Protein AF-A0A6M1T507-F1 (afdb_monomer_lite)

Sequence (155 aa):
MQSYQQDNITGSGDVPDIVTGSLDFDPAALIDSVLAHVDQTIPVNASGTYGSKEQPVVLHAQQGVQTSGSMSGYGILLVDGQLRVSGQLNWNGLVIQRGRPGVGPTTSVSNNVSITGGMLVYNEGPFGVSLQVSNNLTLRLSRASIANLRKKLSF

Foldseek 3Di:
DDDPPPPPDDDDDPDDPDDDDDDPDDVVVVVVLLVVQAPEEDEQADADEEADLVGFGRYEDQPFHAYCEHHEYAEEYEGEAEHHANYEYHYEAEYEYEYDVPGAYEYHAPDYYEYEAYYHGYYPDPDDYYHDHPDDYHYHHDPSNVVRHCVRRPD

Structure (mmCIF, N/CA/C/O backbone):
data_AF-A0A6M1T507-F1
#
_entry.id   AF-A0A6M1T507-F1
#
loop_
_atom_site.group_PDB
_atom_site.id
_atom_site.type_symbol
_atom_site.label_atom_id
_atom_site.label_alt_id
_atom_site.label_comp_id
_atom_site.label_asym_id
_atom_site.label_entity_id
_atom_site.label_seq_id
_atom_site.pdbx_PDB_ins_code
_atom_site.Cartn_x
_atom_site.Cartn_y
_atom_site.Cartn_z
_atom_site.occupancy
_atom_site.B_iso_or_equiv
_atom_site.auth_seq_id
_atom_site.auth_comp_id
_atom_site.auth_asym_id
_atom_site.auth_atom_id
_atom_site.pdbx_PDB_model_num
ATOM 1 N N . MET A 1 1 ? 41.396 -4.651 6.030 1.00 36.97 1 MET A N 1
ATOM 2 C CA . MET A 1 1 ? 40.855 -4.818 4.666 1.00 36.97 1 MET A CA 1
ATOM 3 C C . MET A 1 1 ? 39.401 -5.223 4.807 1.00 36.97 1 MET A C 1
ATOM 5 O O . MET A 1 1 ? 39.144 -6.289 5.344 1.00 36.97 1 MET A O 1
ATOM 9 N N . GLN A 1 2 ? 38.475 -4.334 4.454 1.00 37.59 2 GLN A N 1
ATOM 10 C CA . GLN A 1 2 ? 37.038 -4.618 4.455 1.00 37.59 2 GLN A CA 1
ATOM 11 C C . GLN A 1 2 ? 36.700 -5.309 3.130 1.00 37.59 2 GLN A C 1
ATOM 13 O O . GLN A 1 2 ? 37.011 -4.770 2.069 1.00 37.59 2 GLN A O 1
ATOM 18 N N . SER A 1 3 ? 36.136 -6.517 3.180 1.00 43.91 3 SER A N 1
ATOM 19 C CA . SER A 1 3 ? 35.594 -7.165 1.987 1.00 43.91 3 SER A CA 1
ATOM 20 C C . SER A 1 3 ? 34.308 -6.444 1.602 1.00 43.91 3 SER A C 1
ATOM 22 O O . SER A 1 3 ? 33.363 -6.411 2.389 1.00 43.91 3 SER A O 1
ATOM 24 N N . TYR A 1 4 ? 34.270 -5.869 0.405 1.00 36.28 4 TYR A N 1
ATOM 25 C CA . TYR A 1 4 ? 33.033 -5.379 -0.191 1.00 36.28 4 TYR A CA 1
ATOM 26 C C . TYR A 1 4 ? 32.127 -6.586 -0.454 1.00 36.28 4 TYR A C 1
ATOM 28 O O . TYR A 1 4 ? 32.349 -7.347 -1.393 1.00 36.28 4 TYR A O 1
ATOM 36 N N . GLN A 1 5 ? 31.153 -6.805 0.427 1.00 45.28 5 GLN A N 1
ATOM 37 C CA . GLN A 1 5 ? 30.086 -7.774 0.216 1.00 45.28 5 GLN A CA 1
ATOM 38 C C . GLN A 1 5 ? 29.256 -7.273 -0.976 1.00 45.28 5 GLN A C 1
ATOM 40 O O . GLN A 1 5 ? 28.736 -6.160 -0.939 1.00 45.28 5 GLN A O 1
ATOM 45 N N . GLN A 1 6 ? 29.188 -8.062 -2.050 1.00 47.84 6 GLN A N 1
ATOM 46 C CA . GLN A 1 6 ? 28.605 -7.676 -3.345 1.00 47.84 6 GLN A CA 1
ATOM 47 C C . GLN A 1 6 ? 27.101 -7.348 -3.313 1.00 47.84 6 GLN A C 1
ATOM 49 O O . GLN A 1 6 ? 26.579 -6.861 -4.310 1.00 47.84 6 GLN A O 1
ATOM 54 N N . ASP A 1 7 ? 26.426 -7.530 -2.176 1.00 54.59 7 ASP A N 1
ATOM 55 C CA . ASP A 1 7 ? 24.964 -7.518 -2.120 1.00 54.59 7 ASP A CA 1
ATOM 56 C C . ASP A 1 7 ? 24.347 -6.297 -1.429 1.00 54.59 7 ASP A C 1
ATOM 58 O O . ASP A 1 7 ? 23.130 -6.244 -1.324 1.00 54.59 7 ASP A O 1
ATOM 62 N N . ASN A 1 8 ? 25.128 -5.294 -0.996 1.00 50.75 8 ASN A N 1
ATOM 63 C CA . ASN A 1 8 ? 24.641 -4.000 -0.459 1.00 50.75 8 ASN A CA 1
ATOM 64 C C . ASN A 1 8 ? 23.542 -4.066 0.631 1.00 50.75 8 ASN A C 1
ATOM 66 O O . ASN A 1 8 ? 22.913 -3.053 0.939 1.00 50.75 8 ASN A O 1
ATOM 70 N N . ILE A 1 9 ? 23.302 -5.230 1.234 1.00 50.53 9 ILE A N 1
ATOM 71 C CA . ILE A 1 9 ? 22.245 -5.445 2.218 1.00 50.53 9 ILE A CA 1
ATOM 72 C C . ILE A 1 9 ? 22.895 -5.880 3.529 1.00 50.53 9 ILE A C 1
ATOM 74 O O . ILE A 1 9 ? 23.451 -6.972 3.637 1.00 50.53 9 ILE A O 1
ATOM 78 N N . THR A 1 10 ? 22.781 -5.025 4.542 1.00 49.88 10 THR A N 1
ATOM 79 C CA . THR A 1 10 ? 23.200 -5.317 5.916 1.00 49.88 10 THR A CA 1
ATOM 80 C C . THR A 1 10 ? 21.952 -5.558 6.760 1.00 49.88 10 THR A C 1
ATOM 82 O O . THR A 1 10 ? 21.228 -4.617 7.082 1.00 49.88 10 THR A O 1
ATOM 85 N N . GLY A 1 11 ? 21.675 -6.816 7.107 1.00 52.72 11 GLY A N 1
ATOM 86 C CA . GLY A 1 11 ? 20.653 -7.167 8.097 1.00 52.72 11 GLY A CA 1
ATOM 87 C C . GLY A 1 11 ? 21.219 -7.114 9.520 1.00 52.72 11 GLY A C 1
ATOM 88 O O . GLY A 1 11 ? 22.384 -7.443 9.730 1.00 52.72 11 GLY A O 1
ATOM 89 N N . SER A 1 12 ? 20.408 -6.723 10.506 1.00 50.03 12 SER A N 1
ATOM 90 C CA . SER A 1 12 ? 20.754 -6.835 11.931 1.00 50.03 12 SER A CA 1
ATOM 91 C C . SER A 1 12 ? 19.755 -7.753 12.643 1.00 50.03 12 SER A C 1
ATOM 93 O O . SER A 1 12 ? 18.680 -7.314 13.055 1.00 50.03 12 SER A O 1
ATOM 95 N N . GLY A 1 13 ? 20.107 -9.033 12.752 1.00 52.88 13 GLY A N 1
ATOM 96 C CA . GLY A 1 13 ? 19.346 -10.093 13.417 1.00 52.88 13 GLY A CA 1
ATOM 97 C C . GLY A 1 13 ? 20.055 -11.441 13.243 1.00 52.88 13 GLY A C 1
ATOM 98 O O . GLY A 1 13 ? 20.824 -11.598 12.294 1.00 52.88 13 GLY A O 1
ATOM 99 N N . ASP A 1 14 ? 19.846 -12.377 14.174 1.00 45.22 14 ASP A N 1
ATOM 100 C CA . ASP A 1 14 ? 20.346 -13.759 14.066 1.00 45.22 14 ASP A CA 1
ATOM 101 C C . ASP A 1 14 ? 19.922 -14.400 12.730 1.00 45.22 14 ASP A C 1
ATOM 103 O O . ASP A 1 14 ? 18.854 -14.061 12.240 1.00 45.22 14 ASP A O 1
ATOM 107 N N . VAL A 1 15 ? 20.769 -15.293 12.176 1.00 44.81 15 VAL A N 1
ATOM 108 C CA . VAL A 1 15 ? 20.653 -16.056 10.899 1.00 44.81 15 VAL A CA 1
ATOM 109 C C . VAL A 1 15 ? 19.798 -15.369 9.813 1.00 44.81 15 VAL A C 1
ATOM 111 O O . VAL A 1 15 ? 18.577 -15.350 9.923 1.00 44.81 15 VAL A O 1
ATOM 114 N N . PRO A 1 16 ? 20.384 -14.861 8.712 1.00 49.06 16 PRO A N 1
ATOM 115 C CA . PRO A 1 16 ? 19.660 -13.993 7.788 1.00 49.06 16 PRO A CA 1
ATOM 116 C C . PRO A 1 16 ? 18.420 -14.671 7.175 1.00 49.06 16 PRO A C 1
ATOM 118 O O . PRO A 1 16 ? 18.541 -15.646 6.440 1.00 49.06 16 PRO A O 1
ATOM 121 N N . ASP A 1 17 ? 17.245 -14.070 7.396 1.00 53.34 17 ASP A N 1
ATOM 122 C CA . ASP A 1 17 ? 15.982 -14.341 6.679 1.00 53.34 17 ASP A CA 1
ATOM 123 C C . ASP A 1 17 ? 15.997 -13.804 5.225 1.00 53.34 17 ASP A C 1
ATOM 125 O O . ASP A 1 17 ? 15.003 -13.883 4.500 1.00 53.34 17 ASP A O 1
ATOM 129 N N . ILE A 1 18 ? 17.112 -13.207 4.785 1.00 49.81 18 ILE A N 1
ATOM 130 C CA . ILE A 1 18 ? 17.278 -12.679 3.429 1.00 49.81 18 ILE A CA 1
ATOM 131 C C . ILE A 1 18 ? 17.758 -13.820 2.537 1.00 49.81 18 ILE A C 1
ATOM 133 O O . ILE A 1 18 ? 18.933 -14.182 2.537 1.00 49.81 18 ILE A O 1
ATOM 137 N N . VAL A 1 19 ? 16.828 -14.382 1.770 1.00 54.75 19 VAL A N 1
ATOM 138 C CA . VAL A 1 19 ? 17.109 -15.397 0.755 1.00 54.75 19 VAL A CA 1
ATOM 139 C C . VAL A 1 19 ? 17.112 -14.725 -0.612 1.00 54.75 19 VAL A C 1
ATOM 141 O O . VAL A 1 19 ? 16.122 -14.109 -1.007 1.00 54.75 19 VAL A O 1
ATOM 144 N N . THR A 1 20 ? 18.210 -14.856 -1.351 1.00 52.12 20 THR A N 1
ATOM 145 C CA . THR A 1 20 ? 18.231 -14.586 -2.790 1.00 52.12 20 THR A CA 1
ATOM 146 C C . THR A 1 20 ? 17.922 -15.892 -3.518 1.00 52.12 20 THR A C 1
ATOM 148 O O . THR A 1 20 ? 18.491 -16.943 -3.230 1.00 52.12 20 THR A O 1
ATOM 151 N N . GLY A 1 21 ? 16.953 -15.864 -4.425 1.00 57.53 21 GLY A N 1
ATOM 152 C CA . GLY A 1 21 ? 16.524 -17.043 -5.167 1.00 57.53 21 GLY A CA 1
ATOM 153 C C . GLY A 1 21 ? 15.546 -16.667 -6.268 1.00 57.53 21 GLY A C 1
ATOM 154 O O . GLY A 1 21 ? 14.952 -15.590 -6.245 1.00 57.53 21 GLY A O 1
ATOM 155 N N . SER A 1 22 ? 15.381 -17.549 -7.247 1.00 53.78 22 SER A N 1
ATOM 156 C CA . SER A 1 22 ? 14.317 -17.431 -8.237 1.00 53.78 22 SER A CA 1
ATOM 157 C C . SER A 1 22 ? 13.011 -17.893 -7.599 1.00 53.78 22 SER A C 1
ATOM 159 O O . SER A 1 22 ? 12.818 -19.087 -7.365 1.00 53.78 22 SER A O 1
ATOM 161 N N . LEU A 1 23 ? 12.131 -16.948 -7.294 1.00 60.97 23 LEU A N 1
ATOM 162 C CA . LEU A 1 23 ? 10.745 -17.256 -6.983 1.00 60.97 23 LEU A CA 1
ATOM 163 C C . LEU A 1 23 ? 9.991 -17.302 -8.318 1.00 60.97 23 LEU A C 1
ATOM 165 O O . LEU A 1 23 ? 10.045 -16.329 -9.067 1.00 60.97 23 LEU A O 1
ATOM 169 N N . ASP A 1 24 ? 9.316 -18.414 -8.619 1.00 68.56 24 ASP A N 1
ATOM 170 C CA . ASP A 1 24 ? 8.324 -18.461 -9.701 1.00 68.56 24 ASP A CA 1
ATOM 171 C C . ASP A 1 24 ? 7.089 -17.684 -9.233 1.00 68.56 24 ASP A C 1
ATOM 173 O O . ASP A 1 24 ? 6.133 -18.224 -8.675 1.00 68.56 24 ASP A O 1
ATOM 177 N N . PHE A 1 25 ? 7.214 -16.364 -9.285 1.00 74.62 25 PHE A N 1
ATOM 178 C CA . PHE A 1 25 ? 6.240 -15.411 -8.797 1.00 74.62 25 PHE A CA 1
ATOM 179 C C . PHE A 1 25 ? 5.964 -14.416 -9.904 1.00 74.62 25 PHE A C 1
ATOM 181 O O . PHE A 1 25 ? 6.858 -13.681 -10.320 1.00 74.62 25 PHE A O 1
ATOM 188 N N . ASP A 1 26 ? 4.712 -14.398 -10.345 1.00 83.56 26 ASP A N 1
ATOM 189 C CA . ASP A 1 26 ? 4.203 -13.430 -11.299 1.00 83.56 26 ASP A CA 1
ATOM 190 C C . ASP A 1 26 ? 3.542 -12.262 -10.533 1.00 83.56 26 ASP A C 1
ATOM 192 O O . ASP A 1 26 ? 2.385 -12.365 -10.099 1.00 83.56 26 ASP A O 1
ATOM 196 N N . PRO A 1 27 ? 4.266 -11.148 -10.305 1.00 81.06 27 PRO A N 1
ATOM 197 C CA . PRO A 1 27 ? 3.715 -9.976 -9.635 1.00 81.06 27 PRO A CA 1
ATOM 198 C C . PRO A 1 27 ? 2.560 -9.343 -10.413 1.00 81.06 27 PRO A C 1
ATOM 200 O O . PRO A 1 27 ? 1.675 -8.763 -9.781 1.00 81.06 27 PRO A O 1
ATOM 203 N N . ALA A 1 28 ? 2.543 -9.452 -11.745 1.00 83.88 28 ALA A N 1
ATOM 204 C CA . ALA A 1 28 ? 1.472 -8.904 -12.565 1.00 83.88 28 ALA A CA 1
ATOM 205 C C . ALA A 1 28 ? 0.173 -9.683 -12.326 1.00 83.88 28 ALA A C 1
ATOM 207 O O . ALA A 1 28 ? -0.845 -9.078 -11.988 1.00 83.88 28 ALA A O 1
ATOM 208 N N . ALA A 1 29 ? 0.233 -11.018 -12.343 1.00 86.19 29 ALA A N 1
ATOM 209 C CA . ALA A 1 29 ? -0.920 -11.865 -12.028 1.00 86.19 29 ALA A CA 1
ATOM 210 C C . ALA A 1 29 ? -1.455 -11.636 -10.600 1.00 86.19 29 ALA A C 1
ATOM 212 O O . ALA A 1 29 ? -2.672 -11.615 -10.383 1.00 86.19 29 ALA A O 1
ATOM 213 N N . LEU A 1 30 ? -0.571 -11.419 -9.614 1.00 87.50 30 LEU A N 1
ATOM 214 C CA . LEU A 1 30 ? -0.998 -11.044 -8.261 1.00 87.50 30 LEU A CA 1
ATOM 215 C C . LEU A 1 30 ? -1.737 -9.700 -8.264 1.00 87.50 30 LEU A C 1
ATOM 217 O O . LEU A 1 30 ? -2.796 -9.583 -7.645 1.00 87.50 30 LEU A O 1
ATOM 221 N N . ILE A 1 31 ? -1.176 -8.685 -8.921 1.00 89.69 31 ILE A N 1
ATOM 222 C CA . ILE A 1 31 ? -1.771 -7.346 -8.994 1.00 89.69 31 ILE A CA 1
ATOM 223 C C . ILE A 1 31 ? -3.150 -7.402 -9.658 1.00 89.69 31 ILE A C 1
ATOM 225 O O . ILE A 1 31 ? -4.087 -6.800 -9.133 1.00 89.69 31 ILE A O 1
ATOM 229 N N . ASP A 1 32 ? -3.299 -8.153 -10.747 1.00 90.00 32 ASP A N 1
ATOM 230 C CA . ASP A 1 32 ? -4.579 -8.325 -11.440 1.00 90.00 32 ASP A CA 1
ATOM 231 C C . ASP A 1 32 ? -5.622 -9.006 -10.546 1.00 90.00 32 ASP A C 1
ATOM 233 O O . ASP A 1 32 ? -6.767 -8.553 -10.459 1.00 90.00 32 ASP A O 1
ATOM 237 N N . SER A 1 33 ? -5.216 -10.036 -9.798 1.00 89.88 33 SER A N 1
ATOM 238 C CA . SER A 1 33 ? -6.081 -10.687 -8.806 1.00 89.88 33 SER A CA 1
ATOM 239 C C . SER A 1 33 ? -6.528 -9.719 -7.703 1.00 89.88 33 SER A C 1
ATOM 241 O O . SER A 1 33 ? -7.705 -9.691 -7.333 1.00 89.88 33 SER A O 1
ATOM 243 N N . VAL A 1 34 ? -5.623 -8.868 -7.208 1.00 92.12 34 VAL A N 1
ATOM 244 C CA . VAL A 1 34 ? -5.950 -7.839 -6.206 1.00 92.12 34 VAL A CA 1
ATOM 245 C C . VAL A 1 34 ? -6.915 -6.799 -6.774 1.00 92.12 34 VAL A C 1
ATOM 247 O O . VAL A 1 34 ? -7.879 -6.438 -6.100 1.00 92.12 34 VAL A O 1
ATOM 250 N N . LEU A 1 35 ? -6.697 -6.342 -8.008 1.00 92.62 35 LEU A N 1
ATOM 251 C CA . LEU A 1 35 ? -7.569 -5.375 -8.680 1.00 92.62 35 LEU A CA 1
ATOM 252 C C . LEU A 1 35 ? -8.998 -5.900 -8.854 1.00 92.62 35 LEU A C 1
ATOM 254 O O . LEU A 1 35 ? -9.949 -5.135 -8.701 1.00 92.62 35 LEU A O 1
ATOM 258 N N . ALA A 1 36 ? -9.160 -7.200 -9.105 1.00 93.12 36 ALA A N 1
ATOM 259 C CA . ALA A 1 36 ? -10.472 -7.836 -9.208 1.00 93.12 36 ALA A CA 1
ATOM 260 C C . ALA A 1 36 ? -11.262 -7.854 -7.881 1.00 93.12 36 ALA A C 1
ATOM 262 O O . ALA A 1 36 ? -12.475 -8.051 -7.901 1.00 93.12 36 ALA A O 1
ATOM 263 N N . HIS A 1 37 ? -10.599 -7.630 -6.739 1.00 93.56 37 HIS A N 1
ATOM 26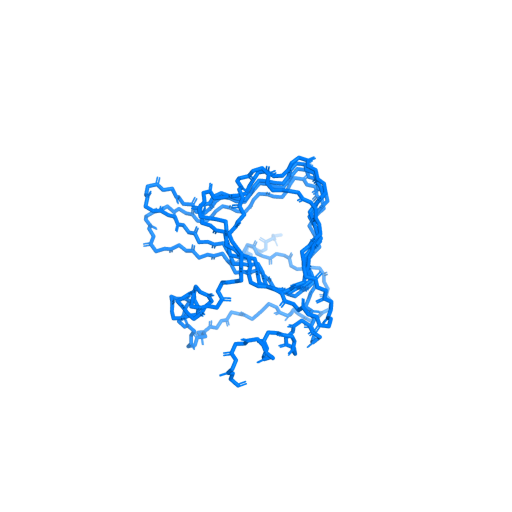4 C CA . HIS A 1 37 ? -11.191 -7.704 -5.397 1.00 93.56 37 HIS A CA 1
ATOM 265 C C . HIS A 1 37 ? -11.207 -6.361 -4.654 1.00 93.56 37 HIS A C 1
ATOM 267 O O . HIS A 1 37 ? -11.371 -6.348 -3.434 1.00 93.56 37 HIS A O 1
ATOM 273 N N . VAL A 1 38 ? -11.020 -5.235 -5.353 1.00 96.00 38 VAL A N 1
ATOM 274 C CA . VAL A 1 38 ? -11.033 -3.897 -4.740 1.00 96.00 38 VAL A CA 1
ATOM 275 C C . VAL A 1 38 ? -12.388 -3.619 -4.090 1.00 96.00 38 VAL A C 1
ATOM 277 O O . VAL A 1 38 ? -13.413 -3.570 -4.763 1.00 96.00 38 VAL A O 1
ATOM 280 N N . ASP A 1 39 ? -12.376 -3.380 -2.777 1.00 96.38 39 ASP A N 1
ATOM 281 C CA . ASP A 1 39 ? -13.566 -2.989 -2.016 1.00 96.38 39 ASP A CA 1
ATOM 282 C C . ASP A 1 39 ? -13.810 -1.477 -2.116 1.00 96.38 39 ASP A C 1
ATOM 284 O O . ASP A 1 39 ? -14.951 -1.019 -2.171 1.00 96.38 39 ASP A O 1
ATOM 288 N N . GLN A 1 40 ? -12.732 -0.684 -2.117 1.00 95.38 40 GLN A N 1
ATOM 289 C CA . GLN A 1 40 ? -12.818 0.774 -2.107 1.00 95.38 40 GLN A CA 1
ATOM 290 C C . GLN A 1 40 ? -11.618 1.432 -2.798 1.00 95.38 40 GLN A C 1
ATOM 292 O O . GLN A 1 40 ? -10.460 1.098 -2.548 1.00 95.38 40 GLN A O 1
ATOM 297 N N . THR A 1 41 ? -11.889 2.463 -3.598 1.00 96.31 41 THR A N 1
ATOM 298 C CA . THR A 1 41 ? -10.863 3.398 -4.073 1.00 96.31 41 THR A CA 1
ATOM 299 C C . THR A 1 41 ? -10.684 4.553 -3.095 1.00 96.31 41 THR A C 1
ATOM 301 O O . THR A 1 41 ? -11.672 5.091 -2.585 1.00 96.31 41 THR A O 1
ATOM 304 N N . ILE A 1 42 ? -9.444 4.977 -2.861 1.00 94.94 42 ILE A N 1
ATOM 305 C CA . ILE A 1 42 ? -9.134 6.085 -1.947 1.00 94.94 42 ILE A CA 1
ATOM 306 C C . ILE A 1 42 ? -8.487 7.268 -2.682 1.00 94.94 42 ILE A C 1
ATOM 308 O O . ILE A 1 42 ? -7.760 7.063 -3.659 1.00 94.94 42 ILE A O 1
ATOM 312 N N . PRO A 1 43 ? -8.745 8.514 -2.239 1.00 93.00 43 PRO A N 1
ATOM 313 C CA . PRO A 1 43 ? -8.129 9.698 -2.826 1.00 93.00 43 PRO A CA 1
ATOM 314 C C . PRO A 1 43 ? -6.646 9.802 -2.450 1.00 93.00 43 PRO A C 1
ATOM 316 O O . PRO A 1 43 ? -6.177 9.159 -1.513 1.00 93.00 43 PRO A O 1
ATOM 319 N N . VAL A 1 44 ? -5.915 10.686 -3.135 1.00 90.75 44 VAL A N 1
ATOM 320 C CA . VAL A 1 44 ? -4.488 10.930 -2.865 1.00 90.75 44 VAL A CA 1
ATOM 321 C C . VAL A 1 44 ? -4.257 11.316 -1.402 1.00 90.75 44 VAL A C 1
ATOM 323 O O . VAL A 1 44 ? -3.379 10.772 -0.751 1.00 90.75 44 VAL A O 1
ATOM 326 N N . ASN A 1 45 ? -5.073 12.204 -0.844 1.00 90.56 45 ASN A N 1
ATOM 327 C CA . ASN A 1 45 ? -4.967 12.691 0.532 1.00 90.56 45 ASN A CA 1
ATOM 328 C C . ASN A 1 45 ? -5.743 11.832 1.551 1.00 90.56 45 ASN A C 1
ATOM 330 O O . ASN A 1 45 ? -6.333 12.363 2.495 1.00 90.56 45 ASN A O 1
ATOM 334 N N . ALA A 1 46 ? -5.778 10.512 1.354 1.00 88.25 46 ALA A N 1
ATOM 335 C CA . ALA A 1 46 ? -6.488 9.599 2.241 1.00 88.25 46 ALA A CA 1
ATOM 336 C C . ALA A 1 46 ? -5.914 9.601 3.668 1.00 88.25 46 ALA A C 1
ATOM 338 O O . ALA A 1 46 ? -4.707 9.523 3.885 1.00 88.25 46 ALA A O 1
ATOM 339 N N . SER A 1 47 ? -6.811 9.641 4.650 1.00 91.38 47 SER A N 1
ATOM 340 C CA . SER A 1 47 ? -6.522 9.424 6.070 1.00 91.38 47 SER A CA 1
ATOM 341 C C . SER A 1 47 ? -7.676 8.645 6.713 1.00 91.38 47 SER A C 1
ATOM 343 O O . SER A 1 47 ? -8.710 8.443 6.072 1.00 91.38 47 SER A O 1
ATOM 345 N N . GLY A 1 48 ? -7.491 8.156 7.940 1.00 93.25 48 GLY A N 1
ATOM 346 C CA . GLY A 1 48 ? -8.495 7.378 8.674 1.00 93.25 48 GLY A CA 1
ATOM 347 C C . GLY A 1 48 ? -8.173 5.887 8.798 1.00 93.25 48 GLY A C 1
ATOM 348 O O . GLY A 1 48 ? -7.060 5.446 8.509 1.00 93.25 48 GLY A O 1
ATOM 349 N N . THR A 1 49 ? -9.155 5.119 9.270 1.00 95.75 49 THR A N 1
ATOM 350 C CA . THR A 1 49 ? -9.034 3.678 9.531 1.00 95.75 49 THR A CA 1
ATOM 351 C C . THR A 1 49 ? -9.852 2.872 8.531 1.00 95.75 49 THR A C 1
ATOM 353 O O . THR A 1 49 ? -11.027 3.166 8.322 1.00 95.75 49 THR A O 1
ATOM 356 N N . TYR A 1 50 ? -9.242 1.840 7.949 1.00 95.62 50 TYR A N 1
ATOM 357 C CA . TYR A 1 50 ? -9.835 1.027 6.890 1.00 95.62 50 TYR A CA 1
ATOM 358 C C . TYR A 1 50 ? -9.809 -0.465 7.227 1.00 95.62 50 TYR A C 1
ATOM 360 O O . TYR A 1 50 ? -8.749 -1.048 7.464 1.00 95.62 50 TYR A O 1
ATOM 368 N N . GLY A 1 51 ? -10.984 -1.091 7.203 1.00 94.62 51 GLY A N 1
ATOM 369 C CA . GLY A 1 51 ? -11.150 -2.495 7.571 1.00 94.62 51 GLY A CA 1
ATOM 370 C C . GLY A 1 51 ? -10.821 -2.785 9.037 1.00 94.62 51 GLY A C 1
ATOM 371 O O . GLY A 1 51 ? -10.495 -1.905 9.837 1.00 94.62 51 GLY A O 1
ATOM 372 N N . SER A 1 52 ? -10.904 -4.060 9.392 1.00 93.81 52 SER A N 1
ATOM 373 C CA . SER A 1 52 ? -10.543 -4.573 10.710 1.00 93.81 52 SER A CA 1
ATOM 374 C C . SER A 1 52 ? -9.850 -5.926 10.591 1.00 93.81 52 SER A C 1
ATOM 376 O O . SER A 1 52 ? -9.744 -6.507 9.509 1.00 93.81 52 SER A O 1
ATOM 378 N N . LYS A 1 53 ? -9.375 -6.456 11.719 1.00 89.31 53 LYS A N 1
ATOM 379 C CA . LYS A 1 53 ? -8.779 -7.793 11.761 1.00 89.31 53 LYS A CA 1
ATOM 380 C C . LYS A 1 53 ? -9.771 -8.869 11.300 1.00 89.31 53 LYS A C 1
ATOM 382 O O . LYS A 1 53 ? -9.358 -9.825 10.644 1.00 89.31 53 LYS A O 1
ATOM 387 N N . GLU A 1 54 ? -11.044 -8.714 11.648 1.00 91.44 54 GLU A N 1
ATOM 388 C CA . GLU A 1 54 ? -12.134 -9.632 11.311 1.00 91.44 54 GLU A CA 1
ATOM 389 C C . GLU A 1 54 ? -12.668 -9.396 9.892 1.00 91.44 54 GLU A C 1
ATOM 391 O O . GLU A 1 54 ? -13.112 -10.344 9.246 1.00 91.44 54 GLU A O 1
ATOM 396 N N . GLN A 1 55 ? -12.606 -8.153 9.405 1.00 92.00 55 GLN A N 1
ATOM 397 C CA . GLN A 1 55 ? -13.116 -7.728 8.100 1.00 92.00 55 GLN A CA 1
ATOM 398 C C . GLN A 1 55 ? -12.045 -6.924 7.341 1.00 92.00 55 GLN A C 1
ATOM 400 O O . GLN A 1 55 ? -12.110 -5.692 7.288 1.00 92.00 55 GLN A O 1
ATOM 405 N N . PRO A 1 56 ? -11.018 -7.596 6.786 1.00 93.88 56 PRO A N 1
ATOM 406 C CA . PRO A 1 56 ? -9.987 -6.924 6.007 1.00 93.88 56 PRO A CA 1
ATOM 407 C C . PRO A 1 56 ? -10.543 -6.416 4.670 1.00 93.88 56 PRO A C 1
ATOM 409 O O . PRO A 1 56 ? -11.428 -7.039 4.077 1.00 93.88 56 PRO A O 1
ATOM 412 N N . VAL A 1 57 ? -9.975 -5.314 4.178 1.00 96.19 57 VAL A N 1
ATOM 413 C CA . VAL A 1 57 ? -10.385 -4.653 2.929 1.00 96.19 57 VAL A CA 1
ATOM 414 C C . VAL A 1 57 ? -9.246 -4.581 1.914 1.00 96.19 57 VAL A C 1
ATOM 416 O O . VAL A 1 57 ? -8.068 -4.579 2.279 1.00 96.19 57 VAL A O 1
ATOM 419 N N . VAL A 1 58 ? -9.596 -4.496 0.635 1.00 96.56 58 VAL A N 1
ATOM 420 C CA . VAL A 1 58 ? -8.694 -4.172 -0.472 1.00 96.56 58 VAL A CA 1
ATOM 421 C C . VAL A 1 58 ? -8.940 -2.724 -0.885 1.00 96.56 58 VAL A C 1
ATOM 423 O O . VAL A 1 58 ? -9.989 -2.388 -1.437 1.00 96.56 58 VAL A O 1
ATOM 426 N N . LEU A 1 59 ? -7.964 -1.864 -0.609 1.00 96.69 59 LEU A N 1
ATOM 427 C CA . LEU A 1 59 ? -7.972 -0.464 -1.014 1.00 96.69 59 LEU A CA 1
ATOM 428 C C . LEU A 1 59 ? -7.134 -0.255 -2.265 1.00 96.69 59 LEU A C 1
ATOM 430 O O . LEU A 1 59 ? -6.016 -0.765 -2.352 1.00 96.69 59 LEU A O 1
ATOM 434 N N . HIS A 1 60 ? -7.622 0.586 -3.174 1.00 96.44 60 HIS A N 1
ATOM 435 C CA . HIS A 1 60 ? -6.868 1.006 -4.354 1.00 96.44 60 HIS A CA 1
ATOM 436 C C . HIS A 1 60 ? -6.696 2.524 -4.421 1.00 96.44 60 HIS A C 1
ATOM 438 O O . HIS A 1 60 ? -7.660 3.284 -4.518 1.00 96.44 60 HIS A O 1
ATOM 444 N N . ALA A 1 61 ? -5.445 2.971 -4.403 1.00 94.81 61 ALA A N 1
ATOM 445 C CA . ALA A 1 61 ? -5.042 4.353 -4.603 1.00 94.81 61 ALA A CA 1
ATOM 446 C C . ALA A 1 61 ? -4.484 4.548 -6.022 1.00 94.81 61 ALA A C 1
ATOM 448 O O . ALA A 1 61 ? -3.274 4.510 -6.251 1.00 94.81 61 ALA A O 1
ATOM 449 N N . GLN A 1 62 ? -5.380 4.778 -6.981 1.00 92.75 62 GLN A N 1
ATOM 450 C CA . GLN A 1 62 ? -5.067 4.912 -8.415 1.00 92.75 62 GLN A CA 1
ATOM 451 C C . GLN A 1 62 ? -4.127 6.077 -8.757 1.00 92.75 62 GLN A C 1
ATOM 453 O O . GLN A 1 62 ? -3.452 6.075 -9.784 1.00 92.75 62 GLN A O 1
ATOM 458 N N . GLN A 1 63 ? -4.116 7.112 -7.919 1.00 88.69 63 GLN A N 1
ATOM 459 C CA . GLN A 1 63 ? -3.341 8.335 -8.141 1.00 88.69 63 GLN A CA 1
ATOM 460 C C . GLN A 1 63 ? -2.165 8.469 -7.166 1.00 88.69 63 GLN A C 1
ATOM 462 O O . GLN A 1 63 ? -1.556 9.536 -7.069 1.00 88.69 63 GLN A O 1
ATOM 467 N N . GLY A 1 64 ? -1.845 7.391 -6.452 1.00 89.19 64 GLY A N 1
ATOM 468 C CA . GLY A 1 64 ? -0.905 7.396 -5.344 1.00 89.19 64 GLY A CA 1
ATOM 469 C C . GLY A 1 64 ? -1.561 7.798 -4.025 1.00 89.19 64 GLY A C 1
ATOM 470 O O . GLY A 1 64 ? -2.753 8.098 -3.961 1.00 89.19 64 GLY A O 1
ATOM 471 N N . VAL A 1 65 ? -0.760 7.818 -2.964 1.00 89.75 65 VAL A N 1
ATOM 472 C CA . VAL A 1 65 ? -1.148 8.251 -1.618 1.00 89.75 65 VAL A CA 1
ATOM 473 C C . VAL A 1 65 ? -0.173 9.319 -1.143 1.00 89.75 65 VAL A C 1
ATOM 475 O O . VAL A 1 65 ? 1.039 9.168 -1.264 1.00 89.75 65 VAL A O 1
ATOM 478 N N . GLN A 1 66 ? -0.705 10.391 -0.573 1.00 90.12 66 GLN A N 1
ATOM 479 C CA . GLN A 1 66 ? 0.003 11.451 0.128 1.00 90.12 66 GLN A CA 1
ATOM 480 C C . GLN A 1 66 ? -0.732 11.733 1.439 1.00 90.12 66 GLN A C 1
ATOM 482 O O . GLN A 1 66 ? -1.625 12.576 1.494 1.00 90.12 66 GLN A O 1
ATOM 487 N N . THR A 1 67 ? -0.375 11.014 2.501 1.00 84.12 67 THR A N 1
ATOM 488 C CA . THR A 1 67 ? -1.007 11.206 3.812 1.00 84.12 67 THR A CA 1
ATOM 489 C C . THR A 1 67 ? -0.140 12.070 4.719 1.00 84.12 67 THR A C 1
ATOM 491 O O . THR A 1 67 ? 0.999 11.721 5.038 1.00 84.12 67 THR A O 1
ATOM 494 N N . SER A 1 68 ? -0.697 13.203 5.147 1.00 85.31 68 SER A N 1
ATOM 495 C CA . SER A 1 68 ? -0.183 14.027 6.248 1.00 85.31 68 SER A CA 1
ATOM 496 C C . SER A 1 68 ? -0.863 13.717 7.586 1.00 85.31 68 SER A C 1
ATOM 498 O O . SER A 1 68 ? -0.372 14.135 8.631 1.00 85.31 68 SER A O 1
ATOM 500 N N . GLY A 1 69 ? -1.975 12.973 7.560 1.00 84.00 69 GLY A N 1
ATOM 501 C CA . GLY A 1 69 ? -2.705 12.511 8.738 1.00 84.00 69 GLY A CA 1
ATOM 502 C C . GLY A 1 69 ? -2.319 11.090 9.155 1.00 84.00 69 GLY A C 1
ATOM 503 O O . GLY A 1 69 ? -1.372 10.497 8.641 1.00 84.00 69 GLY A O 1
ATOM 504 N N . SER A 1 70 ? -3.069 10.519 10.098 1.00 89.56 70 SER A N 1
ATOM 505 C CA . SER A 1 70 ? -2.924 9.102 10.446 1.00 89.56 70 SER A CA 1
ATOM 506 C C . SER A 1 70 ? -3.769 8.242 9.507 1.00 89.56 70 SER A C 1
ATOM 508 O O . SER A 1 70 ? -4.957 8.511 9.312 1.00 89.56 70 SER A O 1
ATOM 510 N N . MET A 1 71 ? -3.155 7.220 8.916 1.00 93.06 71 MET A N 1
ATOM 511 C CA . MET A 1 71 ? -3.816 6.186 8.130 1.00 93.06 71 MET A CA 1
ATOM 512 C C . MET A 1 71 ? -3.534 4.826 8.766 1.00 93.06 71 MET A C 1
ATOM 514 O O . MET A 1 71 ? -2.380 4.463 9.007 1.00 93.06 71 MET A O 1
ATOM 518 N N . SER A 1 72 ? -4.580 4.055 9.035 1.00 94.56 72 SER A N 1
ATOM 519 C CA . SER A 1 72 ? -4.448 2.692 9.537 1.00 94.56 72 SER A CA 1
ATOM 520 C C . SER A 1 72 ? -5.376 1.733 8.811 1.00 94.56 72 SER A C 1
ATOM 522 O O . SER A 1 72 ? -6.418 2.134 8.298 1.00 94.56 72 SER A O 1
ATOM 524 N N . GLY A 1 73 ? -5.019 0.454 8.756 1.00 94.75 73 GLY A N 1
ATOM 525 C CA . GLY A 1 73 ? -5.948 -0.528 8.216 1.00 94.75 73 GLY A CA 1
ATOM 526 C C . GLY A 1 73 ? -5.473 -1.968 8.221 1.00 94.75 73 GLY A C 1
ATOM 527 O O . GLY A 1 73 ? -4.351 -2.275 8.637 1.00 94.75 73 GLY A O 1
ATOM 528 N N . TYR A 1 74 ? -6.378 -2.841 7.786 1.00 95.19 74 TYR A N 1
ATOM 529 C CA . TYR A 1 74 ? -6.187 -4.283 7.679 1.00 95.19 74 TYR A CA 1
ATOM 530 C C . TYR A 1 74 ? -6.565 -4.767 6.277 1.00 95.19 74 TYR A C 1
ATOM 532 O O . TYR A 1 74 ? -7.664 -4.484 5.803 1.00 95.19 74 TYR A O 1
ATOM 540 N N . GLY A 1 75 ? -5.686 -5.547 5.645 1.00 94.31 75 GLY A N 1
ATOM 541 C CA . GLY A 1 75 ? -5.922 -6.133 4.321 1.00 94.31 75 GLY A CA 1
ATOM 542 C C . GLY A 1 75 ? -4.875 -5.730 3.284 1.00 94.31 75 GLY A C 1
ATOM 543 O O . GLY A 1 75 ? -3.676 -5.794 3.565 1.00 94.31 75 GLY A O 1
ATOM 544 N N . ILE A 1 76 ? -5.305 -5.360 2.078 1.00 95.44 76 ILE A N 1
ATOM 545 C CA . ILE A 1 76 ? -4.405 -5.031 0.964 1.00 95.44 76 ILE A CA 1
ATOM 546 C C . ILE A 1 76 ? -4.522 -3.550 0.626 1.00 95.44 76 ILE A C 1
ATOM 548 O O . ILE A 1 76 ? -5.618 -3.057 0.387 1.00 95.44 76 ILE A O 1
ATOM 552 N N . LEU A 1 77 ? -3.394 -2.848 0.593 1.00 95.25 77 LEU A N 1
ATOM 553 C CA . LEU A 1 77 ? -3.305 -1.480 0.092 1.00 95.25 77 LEU A CA 1
ATOM 554 C C . LEU A 1 77 ? -2.532 -1.497 -1.226 1.00 95.25 77 LEU A C 1
ATOM 556 O O . LEU A 1 77 ? -1.316 -1.675 -1.212 1.00 95.25 77 LEU A O 1
ATOM 560 N N . LEU A 1 78 ? -3.230 -1.317 -2.345 1.00 95.06 78 LEU A N 1
ATOM 561 C CA . LEU A 1 78 ? -2.640 -1.182 -3.675 1.00 95.06 78 LEU A CA 1
ATOM 562 C C . LEU A 1 78 ? -2.463 0.301 -4.019 1.00 95.06 78 LEU A C 1
ATOM 564 O O . LEU A 1 78 ? -3.432 1.0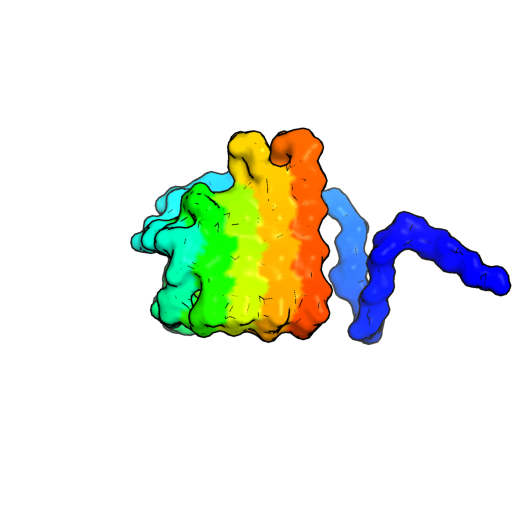60 -4.022 1.00 95.06 78 LEU A O 1
ATOM 568 N N . VAL A 1 79 ? -1.237 0.716 -4.327 1.00 94.06 79 VAL A N 1
ATOM 569 C CA . VAL A 1 79 ? -0.874 2.104 -4.633 1.00 94.06 79 VAL A CA 1
ATOM 570 C C . VAL A 1 79 ? -0.230 2.190 -6.008 1.00 94.06 79 VAL A C 1
ATOM 572 O O . VAL A 1 79 ? 0.823 1.600 -6.249 1.00 94.06 79 VAL A O 1
ATOM 575 N N . ASP A 1 80 ? -0.822 2.996 -6.883 1.00 91.50 80 ASP A N 1
ATOM 576 C CA . ASP A 1 80 ? -0.283 3.262 -8.213 1.00 91.50 80 ASP A CA 1
ATOM 577 C C . ASP A 1 80 ? 0.559 4.546 -8.179 1.00 91.50 80 ASP A C 1
ATOM 579 O O . ASP A 1 80 ? 0.088 5.626 -7.821 1.00 91.50 80 ASP A O 1
ATOM 583 N N . GLY A 1 81 ? 1.827 4.454 -8.566 1.00 88.50 81 GLY A N 1
ATOM 584 C CA . GLY A 1 81 ? 2.758 5.576 -8.560 1.00 88.50 81 GLY A CA 1
ATOM 585 C C . GLY A 1 81 ? 3.335 5.853 -7.173 1.00 88.50 81 GLY A C 1
ATOM 586 O O . GLY A 1 81 ? 4.145 5.080 -6.669 1.00 88.50 81 GLY A O 1
ATOM 587 N N . GLN A 1 82 ? 3.014 7.004 -6.582 1.00 88.38 82 GLN A N 1
ATOM 588 C CA . GLN A 1 82 ? 3.733 7.522 -5.412 1.00 88.38 82 GLN A CA 1
ATOM 589 C C . GLN A 1 82 ? 3.050 7.164 -4.088 1.00 88.38 82 GLN A C 1
ATOM 591 O O . GLN A 1 82 ? 1.843 7.339 -3.944 1.00 88.38 82 GLN A O 1
ATOM 596 N N . LEU A 1 83 ? 3.842 6.748 -3.097 1.00 88.19 83 LEU A N 1
ATOM 597 C CA . LEU A 1 83 ? 3.431 6.592 -1.702 1.00 88.19 83 LEU A CA 1
ATOM 598 C C . LEU A 1 83 ? 4.241 7.564 -0.841 1.00 88.19 83 LEU A C 1
ATOM 600 O O . LEU A 1 83 ? 5.417 7.339 -0.556 1.00 88.19 83 LEU A O 1
ATOM 604 N N . ARG A 1 84 ? 3.618 8.665 -0.431 1.00 89.12 84 ARG A N 1
ATOM 605 C CA . ARG A 1 84 ? 4.218 9.693 0.416 1.00 89.12 84 ARG A CA 1
ATOM 606 C C . ARG A 1 84 ? 3.516 9.718 1.765 1.00 89.12 84 ARG A C 1
ATOM 608 O O . ARG A 1 84 ? 2.323 9.996 1.855 1.00 89.12 84 ARG A O 1
ATOM 615 N N . VAL A 1 85 ? 4.264 9.439 2.821 1.00 86.38 85 VAL A N 1
ATOM 616 C CA . VAL A 1 85 ? 3.748 9.437 4.189 1.00 86.38 85 VAL A CA 1
ATOM 617 C C . VAL A 1 85 ? 4.505 10.486 4.983 1.00 86.38 85 VAL A C 1
ATOM 619 O O . VAL A 1 85 ? 5.671 10.294 5.331 1.00 86.38 85 VAL A O 1
ATOM 622 N N . SER A 1 86 ? 3.834 11.606 5.243 1.00 84.88 86 SER A N 1
ATOM 623 C CA . SER A 1 86 ? 4.295 12.637 6.171 1.00 84.88 86 SER A CA 1
ATOM 624 C C . SER A 1 86 ? 3.569 12.602 7.510 1.00 84.88 86 SER A C 1
ATOM 626 O O . SER A 1 86 ? 4.045 13.225 8.450 1.00 84.88 86 SER A O 1
ATOM 628 N N . GLY A 1 87 ? 2.468 11.860 7.630 1.00 83.94 87 GLY A N 1
ATOM 629 C CA . GLY A 1 87 ? 1.829 11.517 8.900 1.00 83.94 87 GLY A CA 1
ATOM 630 C C . GLY A 1 87 ? 2.235 10.129 9.406 1.00 83.94 87 GLY A C 1
ATOM 631 O O . GLY A 1 87 ? 3.390 9.728 9.281 1.00 83.94 87 GLY A O 1
ATOM 632 N N . GLN A 1 88 ? 1.287 9.382 9.969 1.00 87.06 88 GLN A N 1
ATOM 633 C CA . GLN A 1 88 ? 1.508 8.006 10.430 1.00 87.06 88 GLN A CA 1
ATOM 634 C C . GLN A 1 88 ? 0.815 7.017 9.490 1.00 87.06 88 GLN A C 1
ATOM 636 O O . GLN A 1 88 ? -0.346 7.222 9.143 1.00 87.06 88 GLN A O 1
ATOM 641 N N . LEU A 1 89 ? 1.490 5.924 9.123 1.00 89.69 89 LEU A N 1
ATOM 642 C CA . LEU A 1 89 ? 0.870 4.792 8.419 1.00 89.69 89 LEU A CA 1
ATOM 643 C C . LEU A 1 89 ? 1.052 3.511 9.237 1.00 89.69 89 LEU A C 1
ATOM 645 O O . LEU A 1 89 ? 2.181 3.086 9.469 1.00 89.69 89 LEU A O 1
ATOM 649 N N . ASN A 1 90 ? -0.053 2.885 9.642 1.00 92.00 90 ASN A N 1
ATOM 650 C CA . ASN A 1 90 ? -0.059 1.590 10.327 1.00 92.00 90 ASN A CA 1
ATOM 651 C C . ASN A 1 90 ? -0.884 0.575 9.529 1.00 92.00 90 ASN A C 1
ATOM 653 O O . ASN A 1 90 ? -2.112 0.553 9.634 1.00 92.00 90 ASN A O 1
ATOM 657 N N . TRP A 1 91 ? -0.229 -0.281 8.750 1.00 93.38 91 TRP A N 1
ATOM 658 C CA . TRP A 1 91 ? -0.919 -1.258 7.909 1.00 93.38 91 TRP A CA 1
ATOM 659 C C . TRP A 1 91 ? -0.686 -2.693 8.383 1.00 93.38 91 TRP A C 1
ATOM 661 O O . TRP A 1 91 ? 0.451 -3.123 8.568 1.00 93.38 91 TRP A O 1
ATOM 671 N N . ASN A 1 92 ? -1.762 -3.455 8.556 1.00 91.69 92 ASN A N 1
ATOM 672 C CA . ASN A 1 92 ? -1.724 -4.868 8.924 1.00 91.69 92 ASN A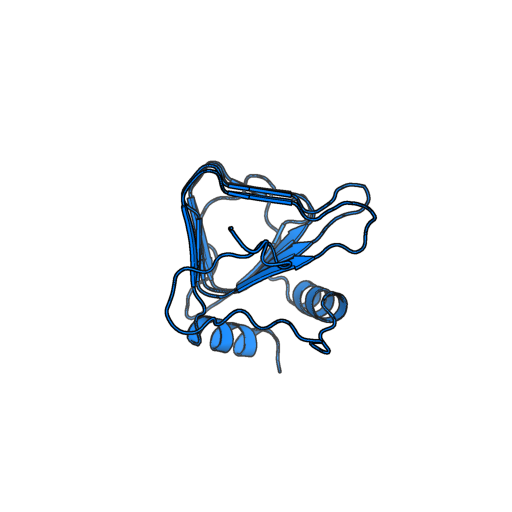 CA 1
ATOM 673 C C . ASN A 1 92 ? -2.154 -5.716 7.725 1.00 91.69 92 ASN A C 1
ATOM 675 O O . ASN A 1 92 ? -3.343 -5.933 7.492 1.00 91.69 92 ASN A O 1
ATOM 679 N N . GLY A 1 93 ? -1.191 -6.200 6.950 1.00 91.38 93 GLY A N 1
ATOM 680 C CA . GLY A 1 93 ? -1.470 -6.938 5.726 1.00 91.38 93 GLY A CA 1
ATOM 681 C C . GLY A 1 93 ? -0.404 -6.714 4.668 1.00 91.38 93 GLY A C 1
ATOM 682 O O . GLY A 1 93 ? 0.784 -6.665 4.986 1.00 91.38 93 GLY A O 1
ATOM 683 N N . LEU A 1 94 ? -0.833 -6.597 3.417 1.00 90.50 94 LEU A N 1
ATOM 684 C CA . LEU A 1 94 ? 0.054 -6.407 2.276 1.00 90.50 94 LEU A CA 1
ATOM 685 C C . LEU A 1 94 ? -0.081 -4.984 1.734 1.00 90.50 94 LEU A C 1
ATOM 687 O O . LEU A 1 94 ? -1.187 -4.526 1.459 1.00 90.50 94 LEU A O 1
ATOM 691 N N . VAL A 1 95 ? 1.044 -4.301 1.555 1.00 92.19 95 VAL A N 1
ATOM 692 C CA . VAL A 1 95 ? 1.107 -3.056 0.783 1.00 92.19 95 VAL A CA 1
ATOM 693 C C . VAL A 1 95 ? 1.742 -3.381 -0.561 1.00 92.19 95 VAL A C 1
ATOM 695 O O . VAL A 1 95 ? 2.877 -3.842 -0.605 1.00 92.19 95 VAL A O 1
ATOM 698 N N . ILE A 1 96 ? 1.019 -3.164 -1.653 1.00 92.06 96 ILE A N 1
ATOM 699 C CA . ILE A 1 96 ? 1.535 -3.316 -3.012 1.00 92.06 96 ILE A CA 1
ATOM 700 C C . ILE A 1 96 ? 1.661 -1.925 -3.607 1.00 92.06 96 ILE A C 1
ATOM 702 O O . ILE A 1 96 ? 0.676 -1.202 -3.711 1.00 92.06 96 ILE A O 1
ATOM 706 N N . GLN A 1 97 ? 2.859 -1.546 -4.018 1.00 91.06 97 GLN A N 1
ATOM 707 C CA . GLN A 1 97 ? 3.088 -0.322 -4.762 1.00 91.06 97 GLN A CA 1
ATOM 708 C C . GLN A 1 97 ? 3.579 -0.678 -6.157 1.00 91.06 97 GLN A C 1
ATOM 710 O O . GLN A 1 97 ? 4.585 -1.371 -6.295 1.00 91.06 97 GLN A O 1
ATOM 715 N N . ARG A 1 98 ? 2.896 -0.184 -7.189 1.00 89.12 98 ARG A N 1
ATOM 716 C CA . ARG A 1 98 ? 3.325 -0.372 -8.576 1.00 89.12 98 ARG A CA 1
ATOM 717 C C . ARG A 1 98 ? 3.618 0.943 -9.277 1.00 89.12 98 ARG A C 1
ATOM 719 O O . ARG A 1 98 ? 3.036 1.975 -8.946 1.00 89.12 98 ARG A O 1
ATOM 726 N N . GLY A 1 99 ? 4.518 0.916 -10.253 1.00 83.56 99 GLY A N 1
ATOM 727 C CA . GLY A 1 99 ? 4.687 2.032 -11.181 1.00 83.56 99 GLY A CA 1
ATOM 728 C C . GLY A 1 99 ? 3.427 2.282 -12.010 1.00 83.56 99 GLY A C 1
ATOM 729 O O . GLY A 1 99 ? 2.596 1.395 -12.196 1.00 83.56 99 GLY A O 1
ATOM 730 N N . ARG A 1 100 ? 3.294 3.503 -12.525 1.00 76.88 100 ARG A N 1
ATOM 731 C CA . ARG A 1 100 ? 2.274 3.869 -13.517 1.00 76.88 100 ARG A CA 1
ATOM 732 C C . ARG A 1 100 ? 2.956 4.421 -14.771 1.00 76.88 100 ARG A C 1
ATOM 734 O O . ARG A 1 100 ? 4.098 4.878 -14.674 1.00 76.88 100 ARG A O 1
ATOM 741 N N . PRO A 1 101 ? 2.302 4.425 -15.945 1.00 68.88 101 PRO A N 1
ATOM 742 C CA . PRO A 1 101 ? 2.897 4.982 -17.157 1.00 68.88 101 PRO A CA 1
ATOM 743 C C . PRO A 1 101 ? 3.470 6.389 -16.918 1.00 68.88 101 PRO A C 1
ATOM 745 O O . PRO A 1 101 ? 2.781 7.275 -16.413 1.00 68.88 101 PRO A O 1
ATOM 748 N N . GLY A 1 102 ? 4.758 6.574 -17.224 1.00 66.75 102 GLY A N 1
ATOM 749 C CA . GLY A 1 102 ? 5.475 7.842 -17.040 1.00 66.75 102 GLY A CA 1
ATOM 750 C C . GLY A 1 102 ? 5.948 8.163 -15.613 1.00 66.75 102 GLY A C 1
ATOM 751 O O . GLY A 1 102 ? 6.630 9.169 -15.436 1.00 66.75 102 GLY A O 1
ATOM 752 N N . VAL A 1 103 ? 5.628 7.347 -14.598 1.00 67.50 103 VAL A N 1
ATOM 753 C CA . VAL A 1 103 ? 6.028 7.576 -13.196 1.00 67.50 103 VAL A CA 1
ATOM 754 C C . VAL A 1 103 ? 6.383 6.251 -12.508 1.00 67.50 103 VAL A C 1
ATOM 756 O O . VAL A 1 103 ? 5.508 5.432 -12.226 1.00 67.50 103 VAL A O 1
ATOM 759 N N . GLY A 1 104 ? 7.664 6.055 -12.182 1.00 68.69 104 GLY A N 1
ATOM 760 C CA . GLY A 1 104 ? 8.109 4.921 -11.362 1.00 68.69 104 GLY A CA 1
ATOM 761 C C . GLY A 1 104 ? 7.560 4.969 -9.928 1.00 68.69 104 GLY A C 1
ATOM 762 O O . GLY A 1 104 ? 7.216 6.050 -9.431 1.00 68.69 104 GLY A O 1
ATOM 763 N N . PRO A 1 105 ? 7.480 3.823 -9.228 1.00 72.06 105 PRO A N 1
ATOM 764 C CA . PRO A 1 105 ? 7.034 3.806 -7.848 1.00 72.06 105 PRO A CA 1
ATOM 765 C C . PRO A 1 105 ? 8.077 4.496 -6.966 1.00 72.06 105 PRO A C 1
ATOM 767 O O . PRO A 1 105 ? 9.238 4.091 -6.896 1.00 72.06 105 PRO A O 1
ATOM 770 N N . THR A 1 106 ? 7.659 5.573 -6.305 1.00 75.50 106 THR A N 1
ATOM 771 C CA . THR A 1 106 ? 8.489 6.283 -5.326 1.00 75.50 106 THR A CA 1
ATOM 772 C C . THR A 1 106 ? 7.811 6.216 -3.973 1.00 75.50 106 THR A C 1
ATOM 774 O O . THR A 1 106 ? 6.663 6.647 -3.831 1.00 75.50 106 THR A O 1
ATOM 777 N N . THR A 1 107 ? 8.506 5.679 -2.979 1.00 76.88 107 THR A N 1
ATOM 778 C CA . THR A 1 107 ? 8.068 5.703 -1.586 1.00 76.88 107 THR A CA 1
ATOM 779 C C . THR A 1 107 ? 8.901 6.729 -0.829 1.00 76.88 107 THR A C 1
ATOM 781 O O . THR A 1 107 ? 10.125 6.633 -0.799 1.00 76.88 107 THR A O 1
ATOM 784 N N . SER A 1 108 ? 8.246 7.703 -0.202 1.00 77.06 108 SER A N 1
ATOM 785 C CA . SER A 1 108 ? 8.893 8.692 0.662 1.00 77.06 108 SER A CA 1
ATOM 786 C C . SER A 1 108 ? 8.207 8.686 2.016 1.00 77.06 108 SER A C 1
ATOM 788 O O . SER A 1 108 ? 7.052 9.097 2.141 1.00 77.06 108 SER A O 1
ATOM 790 N N . VAL A 1 109 ? 8.944 8.266 3.037 1.00 72.06 109 VAL A N 1
ATOM 791 C CA . VAL A 1 109 ? 8.464 8.201 4.416 1.00 72.06 109 VAL A CA 1
ATOM 792 C C . VAL A 1 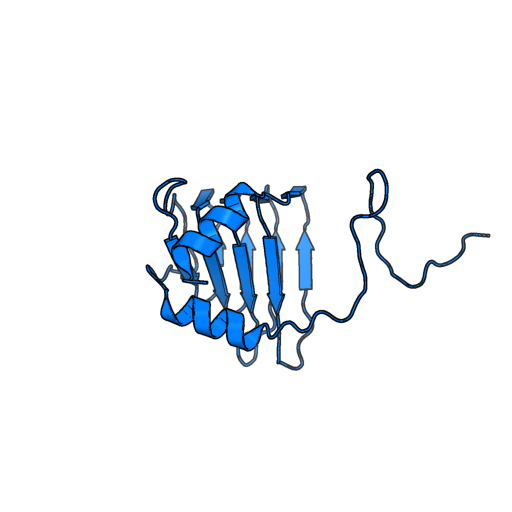109 ? 9.249 9.185 5.269 1.00 72.06 109 VAL A C 1
ATOM 794 O O . VAL A 1 109 ? 10.444 8.998 5.499 1.00 72.06 109 VAL A O 1
ATOM 797 N N . SER A 1 110 ? 8.571 10.226 5.750 1.00 70.88 110 SER A N 1
ATOM 798 C CA . SER A 1 110 ? 9.170 11.244 6.618 1.00 70.88 110 SER A CA 1
ATOM 799 C C . SER A 1 110 ? 8.699 11.160 8.069 1.00 70.88 110 SER A C 1
ATOM 801 O O . SER A 1 110 ? 9.070 12.012 8.861 1.00 70.88 110 SER A O 1
ATOM 803 N N . ASN A 1 111 ? 7.887 10.171 8.438 1.00 77.00 111 ASN A N 1
ATOM 804 C CA . ASN A 1 111 ? 7.426 9.927 9.810 1.00 77.00 111 ASN A CA 1
ATOM 805 C C . ASN A 1 111 ? 7.243 8.417 10.049 1.00 77.00 111 ASN A C 1
ATOM 807 O O . ASN A 1 111 ? 7.725 7.610 9.260 1.00 77.00 111 ASN A O 1
ATOM 811 N N . ASN A 1 112 ? 6.623 8.012 11.159 1.00 77.00 112 ASN A N 1
ATOM 812 C CA . ASN A 1 112 ? 6.540 6.601 11.536 1.00 77.00 112 ASN A CA 1
ATOM 813 C C . ASN A 1 112 ? 5.647 5.792 10.582 1.00 77.00 112 ASN A C 1
ATOM 815 O O . ASN A 1 112 ? 4.443 6.050 10.465 1.00 77.00 112 ASN A O 1
ATOM 819 N N . VAL A 1 113 ? 6.233 4.760 9.973 1.0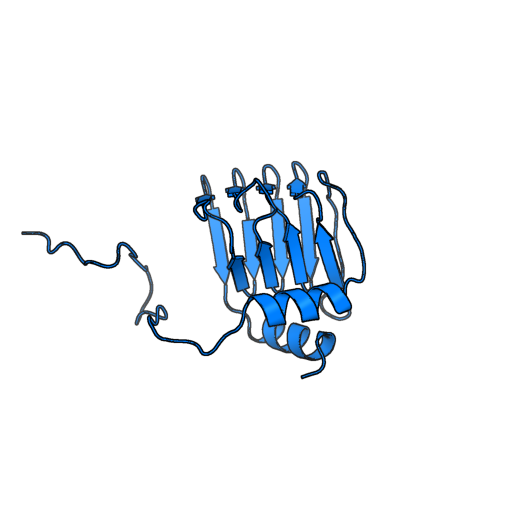0 80.06 113 VAL A N 1
ATOM 820 C CA . VAL A 1 113 ? 5.517 3.763 9.170 1.00 80.06 113 VAL A CA 1
ATOM 821 C C . VAL A 1 113 ? 5.731 2.381 9.763 1.00 80.06 113 VAL A C 1
ATOM 823 O O . VAL A 1 113 ? 6.859 1.911 9.922 1.00 80.06 113 VAL A O 1
ATOM 826 N N . SER A 1 114 ? 4.621 1.724 10.080 1.00 84.50 114 SER A N 1
ATOM 827 C CA . SER A 1 114 ? 4.584 0.356 10.578 1.00 84.50 114 SER A CA 1
ATOM 828 C C . SER A 1 114 ? 3.761 -0.497 9.625 1.00 84.50 114 SER A C 1
ATOM 830 O O . SER A 1 114 ? 2.561 -0.271 9.455 1.00 84.50 114 SER A O 1
ATOM 832 N N . ILE A 1 115 ? 4.401 -1.482 8.999 1.00 85.06 115 ILE A N 1
ATOM 833 C CA . ILE A 1 115 ? 3.725 -2.479 8.169 1.00 85.06 115 ILE A CA 1
ATOM 834 C C . ILE A 1 115 ? 3.942 -3.846 8.813 1.00 85.06 115 ILE A C 1
ATOM 836 O O . ILE A 1 115 ? 5.058 -4.365 8.888 1.00 85.06 115 ILE A O 1
ATOM 840 N N . THR A 1 116 ? 2.849 -4.439 9.283 1.00 85.25 116 THR A N 1
ATOM 841 C CA . THR A 1 116 ? 2.817 -5.790 9.848 1.00 85.25 116 THR A CA 1
ATOM 842 C C . THR A 1 116 ? 2.238 -6.750 8.809 1.00 85.25 116 THR A C 1
ATOM 844 O O . THR A 1 116 ? 1.023 -6.911 8.673 1.00 85.25 116 THR A O 1
ATOM 847 N N . GLY A 1 117 ? 3.121 -7.393 8.054 1.00 84.75 117 GLY A N 1
ATOM 848 C CA . GLY A 1 117 ? 2.825 -8.301 6.954 1.00 84.75 117 GLY A CA 1
ATOM 849 C C . GLY A 1 117 ? 3.928 -8.228 5.905 1.00 84.75 117 GLY A C 1
ATOM 850 O O . GLY A 1 117 ? 5.030 -8.706 6.163 1.00 84.75 117 GLY A O 1
ATOM 851 N N . GLY A 1 118 ? 3.631 -7.645 4.743 1.00 82.81 118 GLY A N 1
ATOM 852 C CA . GLY A 1 118 ? 4.589 -7.510 3.645 1.00 82.81 118 GLY A CA 1
ATOM 853 C C . GLY A 1 118 ? 4.413 -6.223 2.846 1.00 82.81 118 GLY A C 1
ATOM 854 O O . GLY A 1 118 ? 3.340 -5.617 2.846 1.00 82.81 118 GLY A O 1
ATOM 855 N N . MET A 1 119 ? 5.473 -5.827 2.147 1.00 86.06 119 MET A N 1
ATOM 856 C CA . MET A 1 119 ? 5.448 -4.757 1.154 1.00 86.06 119 MET A CA 1
ATOM 857 C C . MET A 1 119 ? 6.034 -5.290 -0.155 1.00 86.06 119 MET A C 1
ATOM 859 O O . MET A 1 119 ? 7.145 -5.812 -0.156 1.00 86.06 119 MET A O 1
ATOM 863 N N . LEU A 1 120 ? 5.288 -5.164 -1.249 1.00 85.00 120 LEU A N 1
ATOM 864 C CA . LEU A 1 120 ? 5.741 -5.456 -2.606 1.00 85.00 120 LEU A CA 1
ATOM 865 C C . LEU A 1 120 ? 5.863 -4.133 -3.355 1.00 85.00 120 LEU A C 1
ATOM 867 O O . LEU A 1 120 ? 4.886 -3.392 -3.442 1.00 85.00 120 LEU A O 1
ATOM 871 N N . VAL A 1 121 ? 7.040 -3.844 -3.905 1.00 85.81 121 VAL A N 1
ATOM 872 C CA . VAL A 1 121 ? 7.231 -2.697 -4.797 1.00 85.81 121 VAL A CA 1
ATOM 873 C C . VAL A 1 121 ? 7.636 -3.214 -6.162 1.00 85.81 121 VAL A C 1
ATOM 875 O O . VAL A 1 121 ? 8.645 -3.901 -6.291 1.00 85.81 121 VAL A O 1
ATOM 878 N N . TYR A 1 122 ? 6.823 -2.909 -7.165 1.00 82.69 122 TYR A N 1
ATOM 879 C CA . TYR A 1 122 ? 6.927 -3.484 -8.496 1.00 82.69 122 TYR A CA 1
ATOM 880 C C . TYR A 1 122 ? 6.927 -2.402 -9.576 1.00 82.69 122 TYR A C 1
ATOM 882 O O . TYR A 1 122 ? 6.210 -1.407 -9.482 1.00 82.69 122 TYR A O 1
ATOM 890 N N . ASN A 1 123 ? 7.722 -2.577 -10.626 1.00 81.06 123 ASN A N 1
ATOM 891 C CA . ASN A 1 123 ? 7.666 -1.704 -11.789 1.00 81.06 123 ASN A CA 1
ATOM 892 C C . ASN A 1 123 ? 8.033 -2.468 -13.059 1.00 81.06 123 ASN A C 1
ATOM 894 O O . ASN A 1 123 ? 9.070 -3.119 -13.097 1.00 81.06 123 ASN A O 1
ATOM 898 N N . GLU A 1 124 ? 7.219 -2.314 -14.100 1.00 71.50 124 GLU A N 1
ATOM 899 C CA . GLU A 1 124 ? 7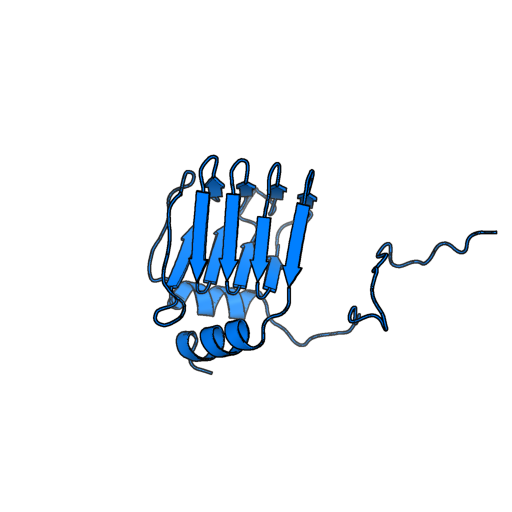.487 -2.838 -15.451 1.00 71.50 124 GLU A CA 1
ATOM 900 C C . GLU A 1 124 ? 8.096 -1.779 -16.378 1.00 71.50 124 GLU A C 1
ATOM 902 O O . GLU A 1 124 ? 8.538 -2.081 -17.483 1.00 71.50 124 GLU A O 1
ATOM 907 N N . GLY A 1 125 ? 8.101 -0.512 -15.948 1.00 68.62 125 GLY A N 1
ATOM 908 C CA . GLY A 1 125 ? 8.597 0.611 -16.738 1.00 68.62 125 GLY A CA 1
ATOM 909 C C . GLY A 1 125 ? 10.105 0.862 -16.595 1.00 68.62 125 GLY A C 1
ATOM 910 O O . GLY A 1 125 ? 10.742 0.355 -15.677 1.00 68.62 125 GLY A O 1
ATOM 911 N N . PRO A 1 126 ? 10.677 1.756 -17.428 1.00 67.56 126 PRO A N 1
ATOM 912 C CA . PRO A 1 126 ? 12.116 2.065 -17.446 1.00 67.56 126 PRO A CA 1
ATOM 913 C C . PRO A 1 126 ? 12.613 2.812 -16.195 1.00 67.56 126 PRO A C 1
ATOM 915 O O . PRO A 1 126 ? 13.793 3.135 -16.083 1.00 67.56 126 PRO A O 1
ATOM 918 N N . PHE A 1 127 ? 11.711 3.148 -15.274 1.00 70.38 127 PHE A N 1
ATOM 919 C CA . PHE A 1 127 ? 12.030 3.886 -14.062 1.00 70.38 127 PHE A CA 1
ATOM 920 C C . PHE A 1 127 ? 12.507 2.935 -12.960 1.00 70.38 127 PHE A C 1
ATOM 922 O O . PHE A 1 127 ? 11.950 1.859 -12.760 1.00 70.38 127 PHE A O 1
ATOM 929 N N . GLY A 1 128 ? 13.517 3.348 -12.200 1.00 66.06 128 GLY A N 1
ATOM 930 C CA . GLY A 1 128 ? 13.936 2.599 -11.018 1.00 66.06 128 GLY A CA 1
ATOM 931 C C . GLY A 1 128 ? 12.855 2.583 -9.933 1.00 66.06 128 GLY A C 1
ATOM 932 O O . GLY A 1 128 ? 12.010 3.478 -9.855 1.00 66.06 128 GLY A O 1
ATOM 933 N N . VAL A 1 129 ? 12.909 1.575 -9.067 1.00 68.12 129 VAL A N 1
ATOM 934 C CA . VAL A 1 129 ? 12.178 1.571 -7.797 1.00 68.12 129 VAL A CA 1
ATOM 935 C C . VAL A 1 129 ? 12.975 2.395 -6.787 1.00 68.12 129 VAL A C 1
ATOM 937 O O . VAL A 1 129 ? 14.162 2.138 -6.588 1.00 68.12 129 VAL A O 1
ATOM 940 N N . SER A 1 130 ? 12.346 3.381 -6.140 1.00 67.69 130 SER A N 1
ATOM 941 C CA . SER A 1 130 ? 12.987 4.158 -5.072 1.00 67.69 130 SER A CA 1
ATOM 942 C C . SER A 1 130 ? 12.196 4.051 -3.774 1.00 67.69 130 SER A C 1
ATOM 944 O O . SER A 1 130 ? 11.055 4.507 -3.690 1.00 67.69 130 SER A O 1
ATOM 946 N N . LEU A 1 131 ? 12.830 3.468 -2.755 1.00 70.12 131 LEU A N 1
ATOM 947 C CA . LEU A 1 131 ? 12.346 3.434 -1.380 1.00 70.12 131 LEU A CA 1
ATOM 948 C C . LEU A 1 131 ? 13.241 4.343 -0.535 1.00 70.12 131 LEU A C 1
ATOM 950 O O . LEU A 1 131 ? 14.410 4.034 -0.313 1.00 70.12 131 LEU A O 1
ATOM 954 N N . GLN A 1 132 ? 12.697 5.468 -0.076 1.00 71.88 132 GLN A N 1
ATOM 955 C CA . GLN A 1 132 ? 13.391 6.406 0.804 1.00 71.88 132 GLN A CA 1
ATOM 956 C C . GLN A 1 132 ? 12.675 6.472 2.153 1.00 71.88 132 GLN A C 1
ATOM 958 O O . GLN A 1 132 ? 11.520 6.896 2.253 1.00 71.88 132 GLN A O 1
ATOM 963 N N . VAL A 1 133 ? 13.384 6.057 3.201 1.00 65.75 133 VAL A N 1
ATOM 964 C CA . VAL A 1 133 ? 12.912 6.093 4.586 1.00 65.75 133 VAL A CA 1
ATOM 965 C C . VAL A 1 133 ? 13.828 7.028 5.359 1.00 65.75 133 VAL A C 1
ATOM 967 O O . VAL A 1 133 ? 14.999 6.722 5.557 1.00 65.75 133 VAL A O 1
ATOM 970 N N . SER A 1 134 ? 13.307 8.183 5.769 1.00 59.00 134 SER A N 1
ATOM 971 C CA . SER A 1 134 ? 14.098 9.191 6.489 1.00 59.00 134 SER A CA 1
ATOM 972 C C . SER A 1 134 ? 14.034 9.040 8.011 1.00 59.00 134 SER A C 1
ATOM 974 O O . SER A 1 134 ? 14.862 9.616 8.704 1.00 59.00 134 SER A O 1
ATOM 976 N N . ASN A 1 135 ? 13.056 8.289 8.523 1.00 62.69 135 ASN A N 1
ATOM 977 C CA . ASN A 1 135 ? 12.833 8.051 9.952 1.00 62.69 135 ASN A CA 1
ATOM 978 C C . ASN A 1 135 ? 12.727 6.538 10.224 1.00 62.69 135 ASN A C 1
ATOM 980 O O . ASN A 1 135 ? 13.520 5.759 9.706 1.00 62.69 135 ASN A O 1
ATOM 984 N N . ASN A 1 136 ? 11.758 6.096 11.028 1.00 67.12 136 ASN A N 1
ATOM 985 C CA . ASN A 1 136 ? 11.602 4.692 11.390 1.00 67.12 136 ASN A CA 1
ATOM 986 C C . ASN A 1 136 ? 10.657 3.975 10.419 1.00 67.12 136 ASN A C 1
ATOM 988 O O . ASN A 1 136 ? 9.474 4.317 10.326 1.00 67.12 136 ASN A O 1
ATOM 992 N N . LEU A 1 137 ? 11.167 2.935 9.760 1.00 63.66 137 LEU A N 1
ATOM 993 C CA . LEU A 1 137 ? 10.359 1.911 9.103 1.00 63.66 137 LEU A CA 1
ATOM 994 C C . LEU A 1 137 ? 10.446 0.627 9.924 1.00 63.66 137 LEU A C 1
ATOM 996 O O . LEU A 1 137 ? 11.532 0.132 10.208 1.00 63.66 137 LEU A O 1
ATOM 1000 N N . THR A 1 138 ? 9.295 0.069 10.283 1.00 69.69 138 THR A N 1
ATOM 1001 C CA . THR A 1 138 ? 9.213 -1.281 10.848 1.00 69.69 138 THR A CA 1
ATOM 1002 C C . THR A 1 138 ? 8.447 -2.176 9.883 1.00 69.69 138 THR A C 1
ATOM 1004 O O . THR A 1 138 ? 7.244 -1.994 9.690 1.00 69.69 138 THR A O 1
ATOM 1007 N N . LEU A 1 139 ? 9.146 -3.145 9.288 1.00 60.50 139 LEU A N 1
ATOM 1008 C CA . LEU A 1 139 ? 8.557 -4.239 8.515 1.00 60.50 139 LEU A CA 1
ATOM 1009 C C . LEU A 1 139 ? 8.590 -5.501 9.376 1.00 60.50 139 LEU A C 1
ATOM 1011 O O . LEU A 1 139 ? 9.659 -5.929 9.806 1.00 60.50 139 LEU A O 1
ATOM 1015 N N . ARG A 1 140 ? 7.428 -6.091 9.660 1.00 66.12 140 ARG A N 1
ATOM 1016 C CA . ARG A 1 140 ? 7.341 -7.336 10.440 1.00 66.12 140 ARG A CA 1
ATOM 1017 C C . ARG A 1 140 ? 6.535 -8.369 9.685 1.00 66.12 140 ARG A C 1
ATOM 1019 O O . ARG A 1 140 ? 5.361 -8.133 9.416 1.00 66.12 140 ARG A O 1
ATOM 1026 N N . LEU A 1 141 ? 7.123 -9.534 9.422 1.00 61.31 141 LEU A N 1
ATOM 1027 C CA . LEU A 1 141 ? 6.378 -10.675 8.900 1.00 61.31 141 LEU A CA 1
ATOM 1028 C C . LEU A 1 141 ? 5.309 -11.101 9.917 1.00 61.31 141 LEU A C 1
ATOM 1030 O O . LEU A 1 141 ? 5.583 -11.238 11.110 1.00 61.31 141 LEU A O 1
ATOM 1034 N N . SER A 1 142 ? 4.084 -11.338 9.449 1.00 59.03 142 SER A N 1
ATOM 1035 C CA . SER A 1 142 ? 2.976 -11.766 10.304 1.00 59.03 142 SER A CA 1
ATOM 1036 C C . SER A 1 142 ? 2.208 -12.919 9.674 1.00 59.03 142 SER A C 1
ATOM 1038 O O . SER A 1 142 ? 1.562 -12.774 8.636 1.00 59.03 142 SER A O 1
ATOM 1040 N N . ARG A 1 143 ? 2.217 -14.072 10.353 1.00 64.94 143 ARG A N 1
ATOM 1041 C CA . ARG A 1 143 ? 1.434 -15.255 9.953 1.00 64.94 143 ARG A CA 1
ATOM 1042 C C . ARG A 1 143 ? -0.078 -14.989 9.983 1.00 64.94 143 ARG A C 1
ATOM 1044 O O . ARG A 1 143 ? -0.812 -15.570 9.190 1.00 64.94 143 ARG A O 1
ATOM 1051 N N . ALA A 1 144 ? -0.543 -14.078 10.843 1.00 59.22 144 ALA A N 1
ATOM 1052 C CA . ALA A 1 144 ? -1.944 -13.655 10.885 1.00 59.22 144 ALA A CA 1
ATOM 1053 C C . ALA A 1 144 ? -2.325 -12.820 9.652 1.00 59.22 144 ALA A C 1
ATOM 1055 O O . ALA A 1 144 ? -3.411 -12.989 9.103 1.00 59.22 144 ALA A O 1
ATOM 1056 N N . SER A 1 145 ? -1.408 -11.977 9.170 1.00 60.69 145 SER A N 1
ATOM 1057 C CA . SER A 1 145 ? -1.597 -11.215 7.934 1.00 60.69 145 SER A CA 1
ATOM 1058 C C . SER A 1 145 ? -1.692 -12.144 6.716 1.00 60.69 145 SER A C 1
ATOM 1060 O O . SER A 1 145 ? -2.556 -11.946 5.869 1.00 60.69 145 SER A O 1
ATOM 1062 N N . ILE A 1 146 ? -0.901 -13.223 6.675 1.00 69.38 146 ILE A N 1
ATOM 1063 C CA . ILE A 1 146 ? -1.002 -14.268 5.636 1.00 69.38 146 ILE A CA 1
ATOM 1064 C C . ILE A 1 146 ? -2.369 -14.968 5.678 1.00 69.38 146 ILE A C 1
ATOM 1066 O O . ILE A 1 146 ? -2.999 -15.160 4.638 1.00 69.38 146 ILE A O 1
ATOM 1070 N N . ALA A 1 147 ? -2.860 -15.325 6.868 1.00 65.94 147 ALA A N 1
ATOM 1071 C CA . ALA A 1 147 ? -4.170 -15.962 7.015 1.00 65.94 147 ALA A CA 1
ATOM 1072 C C . ALA A 1 147 ? -5.317 -15.058 6.525 1.00 65.94 147 ALA A C 1
ATOM 1074 O O . ALA A 1 147 ? -6.262 -15.542 5.904 1.00 65.94 147 ALA A O 1
ATOM 1075 N N . ASN A 1 148 ? -5.215 -13.747 6.756 1.00 63.75 148 ASN A N 1
ATOM 1076 C CA . ASN A 1 148 ? -6.195 -12.772 6.280 1.00 63.75 148 ASN A CA 1
ATOM 1077 C C . ASN A 1 148 ? -6.147 -12.579 4.756 1.00 63.75 148 ASN A C 1
ATOM 1079 O O . ASN A 1 148 ? -7.202 -12.467 4.138 1.00 63.75 148 ASN A O 1
ATOM 1083 N N . LEU A 1 149 ? -4.957 -12.611 4.143 1.00 65.56 149 LEU A N 1
ATOM 1084 C CA . LEU A 1 149 ? -4.817 -12.593 2.681 1.00 65.56 149 LEU A CA 1
ATOM 1085 C C . LEU A 1 149 ? -5.486 -13.814 2.038 1.00 65.56 149 LEU A C 1
ATOM 1087 O O . LEU A 1 149 ? -6.254 -13.658 1.092 1.00 65.56 149 LEU A O 1
ATOM 1091 N N . ARG A 1 150 ? -5.272 -15.014 2.596 1.00 69.50 150 ARG A N 1
ATOM 1092 C CA . ARG A 1 150 ? -5.908 -16.252 2.107 1.00 69.50 150 ARG A CA 1
ATOM 1093 C C . ARG A 1 150 ? -7.433 -16.193 2.164 1.00 69.50 150 ARG A C 1
ATOM 1095 O O . ARG A 1 150 ? -8.094 -16.574 1.208 1.00 69.50 150 ARG A O 1
ATOM 1102 N N . LYS A 1 151 ? -7.998 -15.653 3.251 1.00 70.25 151 LYS A N 1
ATOM 1103 C CA . LYS A 1 151 ? -9.456 -15.483 3.387 1.00 70.25 151 LYS A CA 1
ATOM 1104 C C . LYS A 1 151 ? -10.064 -14.562 2.324 1.00 70.25 151 LYS A C 1
ATOM 1106 O O . LYS A 1 151 ? -11.235 -14.731 2.008 1.00 70.25 151 LYS A O 1
ATOM 1111 N N . LYS A 1 152 ? -9.310 -13.574 1.827 1.00 65.94 152 LYS A N 1
ATOM 1112 C CA . LYS A 1 152 ? -9.821 -12.555 0.898 1.00 65.94 152 LYS A CA 1
ATOM 1113 C C . LYS A 1 152 ? -9.603 -12.912 -0.576 1.00 65.94 152 LYS A C 1
ATOM 1115 O O . LYS A 1 152 ? -10.434 -12.537 -1.390 1.00 65.94 152 LYS A O 1
ATOM 1120 N N . LEU A 1 153 ? -8.519 -13.616 -0.914 1.00 65.12 153 LEU A N 1
ATOM 1121 C CA . LEU A 1 153 ? -8.107 -13.850 -2.306 1.00 65.12 153 LEU A CA 1
ATOM 1122 C C . LEU A 1 153 ? -8.463 -15.235 -2.882 1.00 65.12 153 LEU A C 1
ATOM 1124 O O . LEU A 1 153 ? -8.105 -15.511 -4.018 1.00 65.12 153 LEU A O 1
ATOM 1128 N N . SER A 1 154 ? -9.201 -16.082 -2.158 1.00 47.94 154 SER A N 1
ATOM 1129 C CA . SER A 1 154 ? -9.691 -17.379 -2.667 1.00 47.94 154 SER A CA 1
ATOM 1130 C C . SER A 1 154 ? -8.596 -18.271 -3.287 1.00 47.94 154 SER A C 1
ATOM 1132 O O . SER A 1 154 ? -8.709 -18.684 -4.441 1.00 47.94 154 SER A O 1
ATOM 1134 N N . PHE A 1 155 ? -7.555 -18.592 -2.513 1.00 52.09 155 PHE A N 1
ATOM 1135 C CA . PHE A 1 155 ? -6.654 -19.719 -2.796 1.00 52.09 155 PHE A CA 1
ATOM 1136 C C . PHE A 1 155 ? -6.659 -20.695 -1.620 1.00 52.09 155 PHE A C 1
ATOM 1138 O O . PHE A 1 155 ? -6.611 -20.210 -0.460 1.00 52.09 155 PHE A O 1
#

Secondary structure (DSSP, 8-state):
-----TT-----SSS-----------HHHHHHHHHTT--EE--TT--EEE--SSS-EEEEETT-EEESSEEEEEEEEEEESEEEESSEEEEEEEEEEE-BTTB--EEEE-S-EEEEEEEEEE--SSSPPEEEESS-EEEE--HHHHHHHHHHHT-

pLDDT: mean 77.21, std 16.32, range [36.28, 96.69]

Organism: NCBI:txid1736908

Radius of gyration: 15.94 Å; chains: 1; bounding box: 54×34×32 Å